Protein AF-A0A7X1TRH1-F1 (afdb_monomer_lite)

Sequence (97 aa):
MPGVVKDSAGQPLTGVQVFADNTLYSTTNALGKTDAWGCHRITRPREVGTWRAGASVQRTSGGEAWEPWLHADNGAAFPGDQGAVRHFIWRRTGQSQ

Secondary structure (DSSP, 8-state):
-EEEEEETTS-B-SS-EEEEEESS-TT-EEEEE--TTSEEEPPPP-SSSEEEEEEE--EEETTEEE-PBPEES----EETTT-----EEE-------

Organism: NCBI:txid2651870

Structure (mmCIF, N/CA/C/O backbone):
data_AF-A0A7X1TRH1-F1
#
_entry.id   AF-A0A7X1TRH1-F1
#
loop_
_atom_site.group_PDB
_atom_site.id
_atom_site.type_symbol
_atom_site.label_atom_id
_atom_site.label_alt_id
_atom_site.label_comp_id
_atom_site.label_asym_id
_atom_site.label_entity_id
_atom_site.label_seq_id
_atom_site.pdbx_PDB_ins_code
_atom_site.Cartn_x
_atom_site.Cartn_y
_atom_site.Cartn_z
_atom_site.occupancy
_atom_site.B_iso_or_equiv
_atom_site.auth_seq_id
_atom_site.auth_comp_id
_atom_site.auth_asym_id
_atom_site.auth_atom_id
_atom_site.pdbx_PDB_model_num
ATOM 1 N N . MET A 1 1 ? -1.134 -1.190 -10.669 1.00 95.44 1 MET A N 1
ATOM 2 C CA . MET A 1 1 ? -1.254 -2.011 -9.456 1.00 95.44 1 MET A CA 1
ATOM 3 C C . MET A 1 1 ? -2.618 -1.784 -8.817 1.00 95.44 1 MET A C 1
ATOM 5 O O . MET A 1 1 ? -2.809 -0.732 -8.213 1.00 95.44 1 MET A O 1
ATOM 9 N N . PRO A 1 2 ? -3.606 -2.663 -9.057 1.00 97.94 2 PRO A N 1
ATOM 10 C CA . PRO A 1 2 ? -4.876 -2.632 -8.341 1.00 97.94 2 PRO A CA 1
ATOM 11 C C . PRO A 1 2 ? -4.777 -3.347 -6.987 1.00 97.94 2 PRO A C 1
ATOM 13 O O . PRO A 1 2 ? -3.877 -4.164 -6.769 1.00 97.94 2 PRO A O 1
ATOM 16 N N . GLY A 1 3 ? -5.751 -3.094 -6.121 1.00 98.31 3 GLY A N 1
ATOM 17 C CA . GLY A 1 3 ? -5.897 -3.823 -4.872 1.00 98.31 3 GLY A CA 1
ATOM 18 C C . GLY A 1 3 ? -6.986 -3.260 -3.974 1.00 98.31 3 GLY A C 1
ATOM 19 O O . GLY A 1 3 ? -7.717 -2.343 -4.349 1.00 98.31 3 GLY A O 1
ATOM 20 N N . VAL A 1 4 ? -7.066 -3.819 -2.769 1.00 98.69 4 VAL A N 1
ATOM 21 C CA . VAL A 1 4 ? -7.994 -3.368 -1.725 1.00 98.69 4 VAL A CA 1
ATOM 22 C C . VAL A 1 4 ? -7.261 -3.160 -0.415 1.00 98.69 4 VAL A C 1
ATOM 24 O O . VAL A 1 4 ? -6.306 -3.880 -0.115 1.00 98.69 4 VAL A O 1
ATOM 27 N N . VAL A 1 5 ? -7.721 -2.186 0.358 1.00 98.62 5 VAL A N 1
ATOM 28 C CA . VAL A 1 5 ? -7.218 -1.898 1.694 1.00 98.62 5 VAL A CA 1
ATOM 29 C C . VAL A 1 5 ? -8.323 -2.122 2.707 1.00 98.62 5 VAL A C 1
ATOM 31 O O . VAL A 1 5 ? -9.422 -1.582 2.570 1.00 98.62 5 VAL A O 1
ATOM 34 N N . LYS A 1 6 ? -8.020 -2.922 3.727 1.00 97.94 6 LYS A N 1
ATOM 35 C CA . LYS A 1 6 ? -8.956 -3.276 4.792 1.00 97.94 6 LYS A CA 1
ATOM 36 C C . LYS A 1 6 ? -8.313 -3.122 6.163 1.00 97.94 6 LYS A C 1
ATOM 38 O O . LYS A 1 6 ? -7.090 -3.100 6.283 1.00 97.94 6 LYS A O 1
ATOM 43 N N . ASP A 1 7 ? -9.121 -3.019 7.203 1.00 95.38 7 ASP A N 1
ATOM 44 C CA . ASP A 1 7 ? -8.654 -3.212 8.572 1.00 95.38 7 ASP A CA 1
ATOM 45 C C . ASP A 1 7 ? -8.623 -4.702 8.961 1.00 95.38 7 ASP A C 1
ATOM 47 O O . ASP A 1 7 ? -8.974 -5.590 8.178 1.00 95.38 7 ASP A O 1
ATOM 51 N N . SER A 1 8 ? -8.194 -4.988 10.191 1.00 93.19 8 SER A N 1
ATOM 52 C CA . SER A 1 8 ? -8.153 -6.346 10.741 1.00 93.19 8 SER A CA 1
ATOM 53 C C . SER A 1 8 ? -9.529 -7.003 10.916 1.00 93.19 8 SER A C 1
ATOM 55 O O . SER A 1 8 ? -9.587 -8.215 11.090 1.00 93.19 8 SER A O 1
ATOM 57 N N . ALA A 1 9 ? -10.621 -6.234 10.888 1.00 94.56 9 ALA A N 1
ATOM 58 C CA . ALA A 1 9 ? -11.989 -6.750 10.908 1.00 94.56 9 ALA A CA 1
ATOM 59 C C . ALA A 1 9 ? -12.535 -7.009 9.489 1.00 94.56 9 ALA A C 1
ATOM 61 O O . ALA A 1 9 ? -13.673 -7.446 9.334 1.00 94.56 9 ALA A O 1
ATOM 62 N N . GLY A 1 10 ? -11.732 -6.756 8.449 1.00 95.81 10 GLY A N 1
ATOM 63 C CA . GLY A 1 10 ? -12.121 -6.916 7.053 1.00 95.81 10 GLY A CA 1
ATOM 64 C C . GLY A 1 10 ? -12.902 -5.731 6.484 1.00 95.81 10 GLY A C 1
ATOM 65 O O . GLY A 1 10 ? -13.354 -5.820 5.338 1.00 95.81 10 GLY A O 1
ATOM 66 N N . GLN A 1 11 ? -13.032 -4.632 7.233 1.00 97.19 11 GLN A N 1
ATOM 67 C CA . GLN A 1 11 ? -13.751 -3.445 6.782 1.00 97.19 11 GLN A CA 1
ATOM 68 C C . GLN A 1 11 ? -12.897 -2.623 5.815 1.00 97.19 11 GLN A C 1
ATOM 70 O O . GLN A 1 11 ? -11.703 -2.439 6.068 1.00 97.19 11 GLN A O 1
ATOM 75 N N . PRO A 1 12 ? -13.473 -2.123 4.708 1.00 97.94 12 PRO A N 1
ATOM 76 C CA . PRO A 1 12 ? -12.738 -1.318 3.743 1.00 97.94 12 PRO A CA 1
ATOM 77 C C . PRO A 1 12 ? -12.285 0.013 4.349 1.00 97.94 12 PRO A C 1
ATOM 79 O O . PRO A 1 12 ? -13.020 0.658 5.097 1.00 97.94 12 PRO A O 1
ATOM 82 N N . LEU A 1 13 ? -11.076 0.449 3.991 1.00 97.44 13 LEU A N 1
ATOM 83 C CA . LEU A 1 13 ? -10.538 1.740 4.415 1.00 97.44 13 LEU A CA 1
ATOM 84 C C . LEU A 1 13 ? -10.498 2.720 3.245 1.00 97.44 13 LEU A C 1
ATOM 86 O O . LEU A 1 13 ? -9.739 2.528 2.297 1.00 97.44 13 LEU A O 1
ATOM 90 N N . THR A 1 14 ? -11.281 3.791 3.346 1.00 97.69 14 THR A N 1
ATOM 91 C CA . THR A 1 14 ? -11.308 4.908 2.390 1.00 97.69 14 THR A CA 1
ATOM 92 C C . THR A 1 14 ? -10.196 5.926 2.648 1.00 97.69 14 THR A C 1
ATOM 94 O O . THR A 1 14 ? -9.754 6.096 3.788 1.00 97.69 14 THR A O 1
ATOM 97 N N . GLY A 1 15 ? -9.745 6.613 1.596 1.00 97.31 15 GLY A N 1
ATOM 98 C CA . GLY A 1 15 ? -8.792 7.722 1.688 1.00 97.31 15 GLY A CA 1
ATOM 99 C C . GLY A 1 15 ? -7.363 7.331 2.079 1.00 97.31 15 GLY A C 1
ATOM 100 O O . GLY A 1 15 ? -6.551 8.217 2.341 1.00 97.31 15 GLY A O 1
ATOM 101 N N . VAL A 1 16 ? -7.039 6.037 2.105 1.00 98.19 16 VAL A N 1
ATOM 102 C CA . VAL A 1 16 ? -5.683 5.529 2.348 1.00 98.19 16 VAL A CA 1
ATOM 103 C C . VAL A 1 16 ? -4.810 5.897 1.159 1.00 98.19 16 VAL A C 1
ATOM 105 O O . VAL A 1 16 ? -5.184 5.622 0.018 1.00 98.19 16 VAL A O 1
ATOM 108 N N . GLN A 1 17 ? -3.649 6.494 1.414 1.00 98.31 17 GLN A N 1
ATOM 109 C CA . GLN A 1 17 ? -2.645 6.719 0.387 1.00 98.31 17 GLN A CA 1
ATOM 110 C C . GLN A 1 17 ? -1.949 5.399 0.077 1.00 98.31 17 GLN A C 1
ATOM 112 O O . GLN A 1 17 ? -1.442 4.726 0.967 1.00 98.31 17 GLN A O 1
ATOM 117 N N . VAL A 1 18 ? -1.919 5.032 -1.198 1.00 98.38 18 VAL A N 1
ATOM 118 C CA . VAL A 1 18 ? -1.196 3.863 -1.699 1.00 98.38 18 VAL A CA 1
ATOM 119 C C . VAL A 1 18 ? -0.159 4.357 -2.689 1.00 98.38 18 VAL A C 1
ATOM 121 O O . VAL A 1 18 ? -0.437 5.255 -3.483 1.00 98.38 18 VAL A O 1
ATOM 124 N N . PHE A 1 19 ? 1.029 3.773 -2.661 1.00 97.00 19 PHE A N 1
ATOM 125 C CA . PHE A 1 19 ? 2.118 4.168 -3.540 1.00 97.00 19 PHE A CA 1
ATOM 126 C C . PHE A 1 19 ? 2.899 2.960 -4.048 1.00 97.00 19 PHE A C 1
ATOM 128 O O . PHE A 1 19 ? 2.836 1.859 -3.493 1.00 97.00 19 PHE A O 1
ATOM 135 N N . ALA A 1 20 ? 3.620 3.184 -5.138 1.00 97.06 20 ALA A N 1
ATOM 136 C CA . ALA A 1 20 ? 4.674 2.315 -5.621 1.00 97.06 20 ALA A CA 1
ATOM 137 C C . ALA A 1 20 ? 5.945 3.156 -5.764 1.00 97.06 20 ALA A C 1
ATOM 139 O O . ALA A 1 20 ? 5.960 4.087 -6.568 1.00 97.06 20 ALA A O 1
ATOM 140 N N . ASP A 1 21 ? 6.988 2.815 -5.013 1.00 96.50 21 ASP A N 1
ATOM 141 C CA . ASP A 1 21 ? 8.297 3.464 -5.080 1.00 96.50 21 ASP A CA 1
ATOM 142 C C . ASP A 1 21 ? 9.222 2.679 -6.003 1.00 96.50 21 ASP A C 1
ATOM 144 O O . ASP A 1 21 ? 9.299 1.445 -5.923 1.00 96.50 21 ASP A O 1
ATOM 148 N N . ASN A 1 22 ? 9.939 3.383 -6.874 1.00 96.75 22 ASN A N 1
ATOM 149 C CA . ASN A 1 22 ? 10.950 2.771 -7.720 1.00 96.75 22 ASN A CA 1
ATOM 150 C C . ASN A 1 22 ? 12.151 2.339 -6.862 1.00 96.75 22 ASN A C 1
ATOM 152 O O . ASN A 1 22 ? 12.641 3.090 -6.021 1.00 96.75 22 ASN A O 1
ATOM 156 N N . THR A 1 23 ? 12.654 1.122 -7.068 1.00 95.94 23 THR A N 1
ATOM 157 C CA . THR A 1 23 ? 13.770 0.599 -6.262 1.00 95.94 23 THR A CA 1
ATOM 158 C C . THR A 1 23 ? 15.141 1.112 -6.704 1.00 95.94 23 THR A C 1
ATOM 160 O O . THR A 1 23 ? 16.118 0.875 -6.001 1.00 95.94 23 THR A O 1
ATOM 163 N N . LEU A 1 24 ? 15.233 1.750 -7.874 1.00 94.56 24 LEU A N 1
ATOM 164 C CA . LEU A 1 24 ? 16.460 2.331 -8.423 1.00 94.56 24 LEU A CA 1
ATOM 165 C C . LEU A 1 24 ? 16.520 3.851 -8.199 1.00 94.56 24 LEU A C 1
ATOM 167 O O . LEU A 1 24 ? 17.581 4.379 -7.878 1.00 94.56 24 LEU A O 1
ATOM 171 N N . TYR A 1 25 ? 15.391 4.550 -8.341 1.00 92.94 25 TYR A N 1
ATOM 172 C CA . TYR A 1 25 ? 15.297 6.008 -8.248 1.00 92.94 25 TYR A CA 1
ATOM 173 C C . TYR A 1 25 ? 14.474 6.442 -7.030 1.00 92.94 25 TYR A C 1
ATOM 175 O O . TYR A 1 25 ? 13.247 6.396 -7.048 1.00 92.94 25 TYR A O 1
ATOM 183 N N . SER A 1 26 ? 15.147 6.934 -5.988 1.00 85.69 26 SER A N 1
ATOM 184 C CA . SER A 1 26 ? 14.531 7.280 -4.694 1.00 85.69 26 SER A CA 1
ATOM 185 C C . SER A 1 26 ? 13.495 8.411 -4.737 1.00 85.69 26 SER A C 1
ATOM 187 O O . SER A 1 26 ? 12.702 8.542 -3.812 1.00 85.69 26 SER A O 1
ATOM 189 N N . THR A 1 27 ? 13.483 9.229 -5.790 1.00 90.62 27 THR A N 1
ATOM 190 C CA . THR A 1 27 ? 12.521 10.329 -5.984 1.00 90.62 27 THR A CA 1
ATOM 191 C C . THR A 1 27 ? 11.362 9.963 -6.908 1.00 90.62 27 THR A C 1
ATOM 193 O O . THR A 1 27 ? 10.497 10.796 -7.165 1.00 90.62 27 THR A O 1
ATOM 196 N N . THR A 1 28 ? 11.347 8.741 -7.444 1.00 94.06 28 THR A N 1
ATOM 197 C CA . THR A 1 28 ? 10.340 8.302 -8.411 1.00 94.06 28 THR A CA 1
ATOM 198 C C . THR A 1 28 ? 9.319 7.409 -7.725 1.00 94.06 28 THR A C 1
ATOM 200 O O . THR A 1 28 ? 9.630 6.291 -7.311 1.00 94.06 28 THR A O 1
ATOM 203 N N . ASN A 1 29 ? 8.081 7.890 -7.652 1.00 94.50 29 ASN A N 1
ATOM 204 C CA . ASN A 1 29 ? 6.959 7.125 -7.140 1.00 94.50 29 ASN A CA 1
ATOM 205 C C . ASN A 1 29 ? 5.682 7.370 -7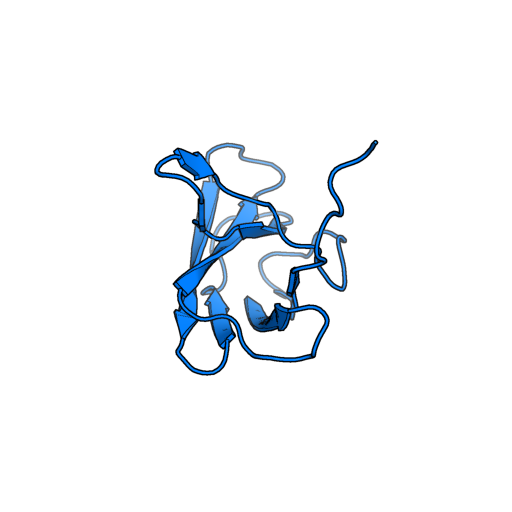.949 1.00 94.50 29 ASN A C 1
ATOM 207 O O . ASN A 1 29 ? 5.530 8.361 -8.661 1.00 94.50 29 ASN A O 1
ATOM 211 N N . ALA A 1 30 ? 4.758 6.425 -7.844 1.00 94.81 30 ALA A N 1
ATOM 212 C CA . ALA A 1 30 ? 3.404 6.558 -8.353 1.00 94.81 30 ALA A CA 1
ATOM 213 C C . ALA A 1 30 ? 2.431 6.485 -7.177 1.00 94.81 30 ALA A C 1
ATOM 215 O O . ALA A 1 30 ? 2.567 5.608 -6.326 1.00 94.81 30 ALA A O 1
ATOM 216 N N . LEU A 1 31 ? 1.450 7.389 -7.136 1.00 96.00 31 LEU A N 1
ATOM 217 C CA . LEU A 1 31 ? 0.527 7.548 -6.011 1.00 96.00 31 LEU A CA 1
ATOM 218 C C . LEU A 1 31 ? -0.916 7.218 -6.408 1.00 96.00 31 LEU A C 1
ATOM 220 O O . LEU A 1 31 ? -1.323 7.364 -7.561 1.00 96.00 31 LEU A O 1
ATOM 224 N N . GLY A 1 32 ? -1.706 6.815 -5.422 1.00 96.94 32 GLY A N 1
ATOM 225 C CA . GLY A 1 32 ? -3.145 6.623 -5.519 1.00 96.94 32 GLY A CA 1
ATOM 226 C C . GLY A 1 32 ? -3.807 6.739 -4.150 1.00 96.94 32 GLY A C 1
ATOM 227 O O . GLY A 1 32 ? -3.137 6.780 -3.118 1.00 96.94 32 GLY A O 1
ATOM 228 N N . LYS A 1 33 ? -5.139 6.793 -4.138 1.00 98.19 33 LYS A N 1
ATOM 229 C CA . LYS A 1 33 ? -5.938 6.742 -2.910 1.00 98.19 33 LYS A CA 1
ATOM 230 C C . LYS A 1 33 ? -7.040 5.703 -3.027 1.00 98.19 33 LYS A C 1
ATOM 232 O O . LYS A 1 33 ? -7.502 5.428 -4.135 1.00 98.19 33 LYS A O 1
ATOM 237 N N . THR A 1 34 ? -7.441 5.128 -1.899 1.00 98.62 34 THR A N 1
ATOM 238 C CA . THR A 1 34 ? -8.591 4.226 -1.866 1.00 98.62 34 THR A CA 1
ATOM 239 C C . THR A 1 34 ? -9.915 4.973 -1.940 1.00 98.62 34 THR A C 1
ATOM 241 O O . THR A 1 34 ? -10.068 6.056 -1.371 1.00 98.62 34 THR A O 1
ATOM 244 N N . ASP A 1 35 ? -10.878 4.369 -2.628 1.00 98.50 35 ASP A N 1
ATOM 245 C CA . ASP A 1 35 ? -12.266 4.821 -2.667 1.00 98.50 35 ASP A CA 1
ATOM 246 C C . ASP A 1 35 ? -13.068 4.371 -1.427 1.00 98.50 35 ASP A C 1
ATOM 248 O O . ASP A 1 35 ? -12.536 3.771 -0.489 1.00 98.50 35 ASP A O 1
ATOM 252 N N . ALA A 1 36 ? -14.378 4.648 -1.426 1.00 98.12 36 ALA A N 1
ATOM 253 C CA . ALA A 1 36 ? -15.294 4.272 -0.346 1.00 98.12 36 ALA A CA 1
ATOM 254 C C . ALA A 1 36 ? -15.375 2.753 -0.088 1.00 98.12 36 ALA A C 1
ATOM 256 O O . ALA A 1 36 ? -15.756 2.341 1.005 1.00 98.12 36 ALA A O 1
ATOM 257 N N . TRP A 1 37 ? -14.991 1.925 -1.062 1.00 98.25 37 TRP A N 1
ATOM 258 C CA . TRP A 1 37 ? -14.960 0.465 -0.966 1.00 98.25 37 TRP A CA 1
ATOM 259 C C . TRP A 1 37 ? -13.564 -0.069 -0.626 1.00 98.25 37 TRP A C 1
ATOM 261 O O . TRP A 1 37 ? -13.341 -1.281 -0.626 1.00 98.25 37 TRP A O 1
ATOM 271 N N . GLY A 1 38 ? -12.614 0.819 -0.322 1.00 98.50 38 GLY A N 1
ATOM 272 C CA . GLY A 1 38 ? -11.229 0.463 -0.038 1.00 98.50 38 GLY A CA 1
ATOM 273 C C . GLY A 1 38 ? -10.450 0.039 -1.282 1.00 98.50 38 GLY A C 1
ATOM 274 O O . GLY A 1 38 ? -9.318 -0.427 -1.157 1.00 98.50 38 GLY A O 1
ATOM 275 N N . CYS A 1 39 ? -11.024 0.180 -2.477 1.00 98.75 39 CYS A N 1
ATOM 276 C CA . CYS A 1 39 ? -10.382 -0.183 -3.730 1.00 98.75 39 CYS A CA 1
ATOM 277 C C . CYS A 1 39 ? -9.422 0.925 -4.159 1.00 98.75 39 CYS A C 1
ATOM 279 O O . CYS A 1 39 ? -9.727 2.109 -4.047 1.00 98.75 39 CYS A O 1
ATOM 281 N N . HIS A 1 40 ? -8.263 0.547 -4.689 1.00 98.56 40 HIS A N 1
ATOM 282 C CA . HIS A 1 40 ? -7.336 1.482 -5.317 1.00 98.56 40 HIS A CA 1
ATOM 283 C C . HIS A 1 40 ? -6.818 0.928 -6.639 1.00 98.56 40 HIS A C 1
ATOM 285 O O . HIS A 1 40 ? -6.813 -0.282 -6.894 1.00 98.56 40 HIS A O 1
ATOM 291 N N . ARG A 1 41 ? -6.305 1.833 -7.471 1.00 97.50 41 ARG A N 1
ATOM 292 C CA . ARG A 1 41 ? -5.531 1.485 -8.656 1.00 97.50 41 ARG A CA 1
ATOM 293 C C . ARG A 1 41 ? -4.438 2.517 -8.877 1.00 97.50 41 ARG A C 1
ATOM 295 O O . ARG A 1 41 ? -4.730 3.671 -9.158 1.00 97.50 41 ARG A O 1
ATOM 302 N N . ILE A 1 42 ? -3.187 2.077 -8.814 1.00 95.19 42 ILE A N 1
ATOM 303 C CA . ILE A 1 42 ? -2.046 2.869 -9.280 1.00 95.19 42 ILE A CA 1
ATOM 304 C C . ILE A 1 42 ? -1.834 2.569 -10.760 1.00 95.19 42 ILE A C 1
ATOM 306 O O . ILE A 1 42 ? -1.764 1.396 -11.162 1.00 95.19 42 ILE A O 1
ATOM 310 N N . THR A 1 43 ? -1.763 3.612 -11.582 1.00 90.06 43 THR A N 1
ATOM 311 C CA . THR A 1 43 ? -1.410 3.486 -13.001 1.00 90.06 43 THR A CA 1
ATOM 312 C C . THR A 1 43 ? -0.036 2.838 -13.131 1.00 90.06 43 THR A C 1
ATOM 314 O O . THR A 1 43 ? 0.830 3.045 -12.289 1.00 90.06 43 THR A O 1
ATOM 317 N N . ARG A 1 44 ? 0.163 1.999 -14.154 1.00 82.75 44 ARG A N 1
ATOM 318 C CA . ARG A 1 44 ? 1.476 1.380 -14.367 1.00 82.75 44 ARG A CA 1
ATOM 319 C C . ARG A 1 44 ? 2.540 2.475 -14.517 1.00 82.75 44 ARG A C 1
ATOM 321 O O . ARG A 1 44 ? 2.338 3.348 -15.368 1.00 82.75 44 ARG A O 1
ATOM 328 N N . PRO A 1 45 ? 3.617 2.433 -13.718 1.00 80.56 45 PRO A N 1
ATOM 329 C CA . PRO A 1 45 ? 4.724 3.352 -13.901 1.00 80.56 45 PRO A CA 1
ATOM 330 C C . PRO A 1 45 ? 5.370 3.156 -15.272 1.00 80.56 45 PRO A C 1
ATOM 332 O O . PRO A 1 45 ? 5.282 2.069 -15.847 1.00 80.56 45 PRO A O 1
ATOM 335 N N . ARG A 1 46 ? 5.983 4.209 -15.816 1.00 83.19 46 ARG A N 1
ATOM 336 C CA . ARG A 1 46 ? 6.627 4.159 -17.142 1.00 83.19 46 ARG A CA 1
ATOM 337 C C . ARG A 1 46 ? 8.133 3.942 -17.043 1.00 83.19 46 ARG A C 1
ATOM 339 O O . ARG A 1 46 ? 8.767 3.582 -18.030 1.00 83.19 46 ARG A O 1
ATOM 346 N N . GLU A 1 47 ? 8.694 4.176 -15.869 1.00 90.88 47 GLU A N 1
ATOM 347 C CA . GLU A 1 47 ? 10.114 4.119 -15.589 1.00 90.88 47 GLU A CA 1
ATOM 348 C C . GLU A 1 47 ? 10.566 2.670 -15.377 1.00 90.88 47 GLU A C 1
ATOM 350 O O . GLU A 1 47 ? 9.837 1.823 -14.847 1.00 90.88 47 GLU A O 1
ATOM 355 N N . VAL A 1 48 ? 11.794 2.389 -15.809 1.00 89.75 48 VAL A N 1
ATOM 356 C CA . VAL A 1 48 ? 12.382 1.049 -15.767 1.00 89.75 48 VAL A CA 1
ATOM 357 C C . VAL A 1 48 ? 12.651 0.577 -14.339 1.00 89.75 48 VAL A C 1
ATOM 359 O O . VAL A 1 48 ? 12.831 1.364 -13.407 1.00 89.75 48 VAL A O 1
ATOM 362 N N . GLY A 1 49 ? 12.743 -0.742 -14.197 1.00 93.19 49 GLY A N 1
ATOM 363 C CA . GLY A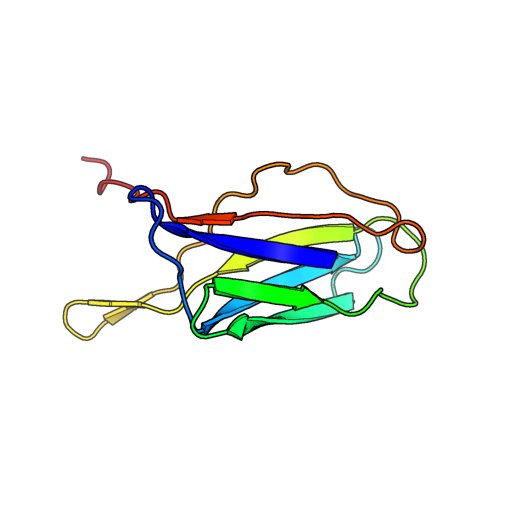 1 49 ? 13.149 -1.398 -12.964 1.00 93.19 49 GLY A CA 1
ATOM 364 C C . GLY A 1 49 ? 11.986 -1.978 -12.171 1.00 93.19 49 GLY A C 1
ATOM 365 O O . GLY A 1 49 ? 10.875 -2.187 -12.673 1.00 93.19 49 GLY A O 1
ATOM 366 N N . THR A 1 50 ? 12.287 -2.297 -10.919 1.00 96.75 50 THR A N 1
ATOM 367 C CA . THR A 1 50 ? 11.328 -2.875 -9.986 1.00 96.75 50 THR A CA 1
ATOM 368 C C . THR A 1 50 ? 10.755 -1.824 -9.053 1.00 96.75 50 THR A C 1
ATOM 370 O O . THR A 1 50 ? 11.338 -0.765 -8.832 1.00 96.75 50 THR A O 1
ATOM 373 N N . TRP A 1 51 ? 9.594 -2.141 -8.500 1.00 97.19 51 TRP A N 1
ATOM 374 C CA . TRP A 1 51 ? 8.817 -1.240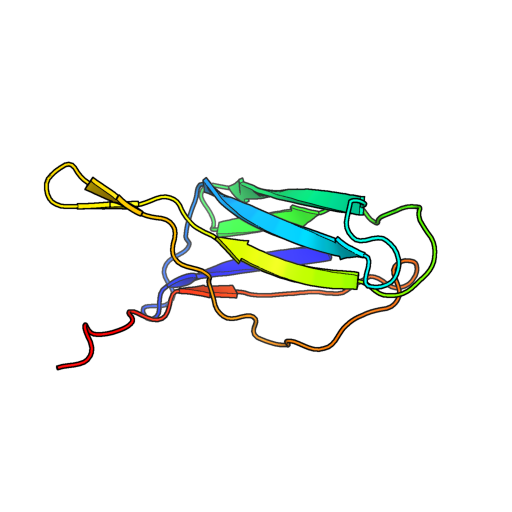 -7.668 1.00 97.19 51 TRP A CA 1
ATOM 375 C C . TRP A 1 51 ? 8.415 -1.937 -6.378 1.00 97.19 51 TRP A C 1
ATOM 377 O O . TRP A 1 51 ? 8.101 -3.130 -6.387 1.00 97.19 51 TRP A O 1
ATOM 387 N N . ARG A 1 52 ? 8.411 -1.202 -5.267 1.00 96.94 52 ARG A N 1
ATOM 388 C CA . ARG A 1 52 ? 7.879 -1.664 -3.981 1.00 96.94 52 ARG A CA 1
ATOM 389 C C . ARG A 1 52 ? 6.605 -0.912 -3.654 1.00 96.94 52 ARG A C 1
ATOM 391 O O . ARG A 1 52 ? 6.559 0.306 -3.745 1.00 96.94 52 ARG A O 1
ATOM 398 N N . ALA A 1 53 ? 5.574 -1.657 -3.279 1.00 97.62 53 ALA A N 1
ATOM 399 C CA . ALA A 1 53 ? 4.298 -1.081 -2.899 1.00 97.62 53 ALA A CA 1
ATOM 400 C C . ALA A 1 53 ? 4.260 -0.780 -1.401 1.00 97.62 53 ALA A C 1
ATOM 402 O O . ALA A 1 53 ? 4.755 -1.572 -0.597 1.00 97.62 53 ALA A O 1
ATOM 403 N N . GLY A 1 54 ? 3.587 0.302 -1.036 1.00 97.62 54 GLY A N 1
ATOM 404 C CA . GLY A 1 54 ? 3.259 0.606 0.347 1.00 97.62 54 GLY A CA 1
ATOM 405 C C . GLY A 1 54 ? 1.943 1.365 0.453 1.00 97.62 54 GLY A C 1
ATOM 406 O O . GLY A 1 54 ? 1.3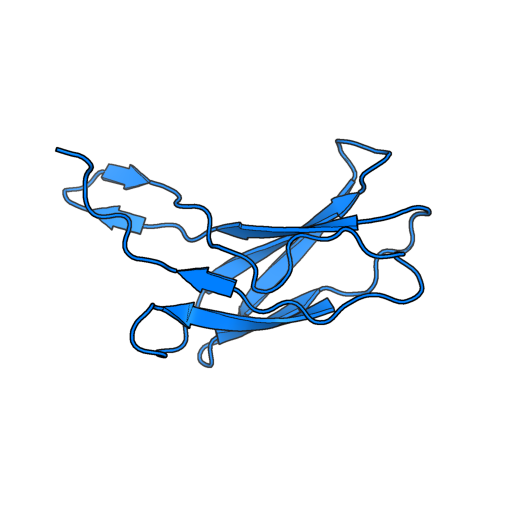64 1.791 -0.551 1.00 97.62 54 GLY A O 1
ATOM 407 N N . ALA A 1 55 ? 1.458 1.512 1.682 1.00 98.25 55 ALA A N 1
ATOM 408 C CA . ALA A 1 55 ? 0.278 2.310 1.969 1.00 98.25 55 ALA A CA 1
ATOM 409 C C . ALA A 1 55 ? 0.364 2.947 3.358 1.00 98.25 55 ALA A C 1
ATOM 411 O O . ALA A 1 55 ? 0.907 2.343 4.285 1.00 98.25 55 ALA A O 1
ATOM 412 N N . SER A 1 56 ? -0.205 4.140 3.497 1.00 97.12 56 SER A N 1
ATOM 413 C CA . SER A 1 56 ? -0.313 4.884 4.750 1.00 97.12 56 SER A CA 1
ATOM 414 C C . SER A 1 56 ? -1.695 5.525 4.879 1.00 97.12 56 SER A C 1
ATOM 416 O O . SER A 1 56 ? -2.376 5.801 3.888 1.00 97.12 56 SER A O 1
ATOM 418 N N . VAL A 1 57 ? -2.154 5.740 6.111 1.00 94.94 57 VAL A N 1
ATOM 419 C CA . VAL A 1 57 ? -3.439 6.404 6.368 1.00 94.94 57 VAL A CA 1
ATOM 420 C C . VAL A 1 57 ? -3.258 7.502 7.394 1.00 94.94 57 VAL A C 1
ATOM 422 O O . VAL A 1 57 ? -2.729 7.249 8.460 1.00 94.94 57 VAL A O 1
ATOM 425 N N . GLN A 1 58 ? -3.730 8.711 7.107 1.00 93.06 58 GLN A N 1
ATOM 426 C CA . GLN A 1 58 ? -3.729 9.788 8.095 1.00 93.06 58 GLN A CA 1
ATOM 427 C C . GLN A 1 58 ? -4.778 9.513 9.178 1.00 93.06 58 GLN A C 1
ATOM 429 O O . GLN A 1 58 ? -5.929 9.157 8.889 1.00 93.06 58 GLN A O 1
ATOM 434 N N . ARG A 1 59 ? -4.380 9.665 10.440 1.00 89.25 59 ARG A N 1
ATOM 435 C CA . ARG A 1 59 ? -5.232 9.493 11.617 1.00 89.25 59 ARG A CA 1
ATOM 436 C C . ARG A 1 59 ? -5.073 10.680 12.547 1.00 89.25 59 ARG A C 1
ATOM 438 O O . ARG A 1 59 ? -4.007 11.274 12.635 1.00 89.25 59 ARG A O 1
ATOM 445 N N . THR A 1 60 ? -6.137 10.985 13.277 1.00 89.81 60 THR A N 1
ATOM 446 C CA . THR A 1 60 ? -6.123 11.993 14.336 1.00 89.81 60 THR A CA 1
ATOM 447 C C . THR A 1 60 ? -6.694 11.366 15.597 1.00 89.81 60 THR A C 1
ATOM 449 O O . THR A 1 60 ? -7.774 10.779 15.557 1.00 89.81 60 THR A O 1
ATOM 452 N N . SER A 1 61 ? -5.964 11.457 16.705 1.00 84.94 61 SER A N 1
ATOM 453 C CA . SER A 1 61 ? -6.406 10.978 18.017 1.00 84.94 61 SER A CA 1
ATOM 454 C C . SER A 1 61 ? -5.945 11.962 19.080 1.00 84.94 61 SER A C 1
ATOM 456 O O . SER A 1 61 ? -4.795 12.380 19.062 1.00 84.94 61 SER A O 1
ATOM 458 N N . GLY A 1 62 ? -6.841 12.378 19.978 1.00 87.62 62 GLY A N 1
ATOM 459 C CA . GLY A 1 62 ? -6.498 13.362 21.014 1.00 87.62 62 GLY A CA 1
ATOM 460 C C . GLY A 1 62 ? -6.004 14.713 20.472 1.00 87.62 62 GLY A C 1
ATOM 461 O O . GLY A 1 62 ? -5.295 15.417 21.176 1.00 87.62 62 GLY A O 1
ATOM 462 N N . GLY A 1 63 ? -6.349 15.069 19.227 1.00 92.00 63 GLY A N 1
ATOM 463 C CA . GLY A 1 63 ? -5.881 16.293 18.561 1.00 92.00 63 GLY A CA 1
ATOM 464 C C . GLY A 1 63 ? -4.525 16.171 17.854 1.00 92.00 63 GLY A C 1
ATOM 465 O O . GLY A 1 63 ? -4.152 17.082 17.123 1.00 92.00 63 GLY A O 1
ATOM 466 N N . GLU A 1 64 ? -3.823 15.047 18.000 1.00 92.38 64 GLU A N 1
ATOM 467 C CA . GLU A 1 64 ? -2.545 14.794 17.334 1.00 92.38 64 GLU A CA 1
ATOM 468 C C . GLU A 1 64 ? -2.748 13.982 16.051 1.00 92.38 64 GLU A C 1
ATOM 470 O O . GLU A 1 64 ? -3.465 12.973 16.035 1.00 92.38 64 GLU A O 1
ATOM 475 N N . ALA A 1 65 ? -2.132 14.446 14.961 1.00 91.31 65 ALA A N 1
ATOM 476 C CA . ALA A 1 65 ? -2.126 13.753 13.682 1.00 91.31 65 ALA A CA 1
ATOM 477 C C . ALA A 1 65 ? -0.931 12.798 13.593 1.00 91.31 65 ALA A C 1
ATOM 479 O O . ALA A 1 65 ? 0.190 13.162 13.935 1.00 91.31 65 ALA A O 1
ATOM 480 N N . TRP A 1 66 ? -1.170 11.589 13.099 1.00 91.25 66 TRP A N 1
ATOM 481 C CA . TRP A 1 66 ? -0.141 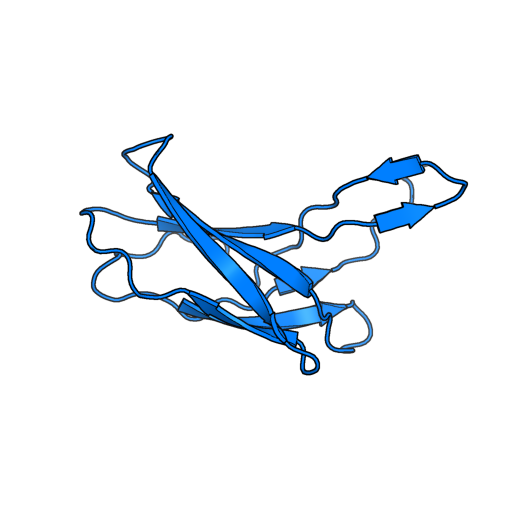10.575 12.891 1.00 91.25 66 TRP A CA 1
ATOM 482 C C . TRP A 1 66 ? -0.470 9.723 11.662 1.00 91.25 66 TRP A C 1
ATOM 484 O O . TRP A 1 66 ? -1.625 9.616 11.242 1.00 91.25 66 TRP A O 1
ATOM 494 N N . GLU A 1 67 ? 0.559 9.110 11.081 1.00 92.06 67 GLU A N 1
ATOM 495 C CA . GLU A 1 67 ? 0.461 8.394 9.809 1.00 92.06 67 GLU A CA 1
ATOM 496 C C . GLU A 1 67 ? 1.026 6.968 9.926 1.00 92.06 67 GLU A C 1
ATOM 498 O O . GLU A 1 67 ? 2.214 6.736 9.696 1.00 92.06 67 GLU A O 1
ATOM 503 N N . PRO A 1 68 ? 0.200 5.981 10.311 1.00 91.44 68 PRO A N 1
ATOM 504 C CA . PRO A 1 68 ? 0.605 4.586 10.302 1.00 91.44 68 PRO A CA 1
ATOM 505 C C . PRO A 1 68 ? 0.805 4.061 8.885 1.00 91.44 68 PRO A C 1
ATOM 507 O O . PRO A 1 68 ? -0.037 4.251 8.002 1.00 91.44 68 PRO A O 1
ATOM 510 N N . TRP A 1 69 ? 1.869 3.279 8.725 1.00 94.69 69 TRP A N 1
ATOM 511 C CA . TRP A 1 69 ? 2.061 2.400 7.578 1.00 94.69 69 TRP A CA 1
ATOM 512 C C . TRP A 1 69 ? 1.192 1.146 7.703 1.00 94.69 69 TRP A C 1
ATOM 514 O O . TRP A 1 69 ? 0.992 0.603 8.792 1.00 94.69 69 TRP A O 1
ATOM 524 N N . LEU A 1 70 ? 0.679 0.668 6.572 1.00 96.56 70 LEU A N 1
ATOM 525 C CA . LEU A 1 70 ? -0.103 -0.561 6.484 1.00 96.56 70 LEU A CA 1
ATOM 526 C C . LEU A 1 70 ? 0.758 -1.720 5.981 1.00 96.56 70 LEU A C 1
ATOM 528 O O . LEU A 1 70 ? 1.739 -1.540 5.260 1.00 96.56 70 LEU A O 1
ATOM 532 N N . HIS A 1 71 ? 0.347 -2.940 6.319 1.00 96.69 71 HIS A N 1
ATOM 533 C CA . HIS A 1 71 ? 1.049 -4.144 5.892 1.00 96.69 71 HIS A CA 1
ATOM 534 C C . HIS A 1 71 ? 0.545 -4.612 4.532 1.00 96.69 71 HIS A C 1
ATOM 536 O O . HIS A 1 71 ? -0.648 -4.873 4.384 1.00 96.69 71 HIS A O 1
ATOM 542 N N . ALA A 1 72 ? 1.455 -4.774 3.573 1.00 97.19 72 ALA A N 1
ATOM 543 C CA . ALA A 1 72 ? 1.157 -5.458 2.321 1.00 97.19 72 ALA A CA 1
ATOM 544 C C . ALA A 1 72 ? 0.932 -6.960 2.562 1.00 97.19 72 ALA A C 1
ATOM 546 O O . ALA A 1 72 ? 1.599 -7.573 3.398 1.00 97.19 72 ALA A O 1
ATOM 547 N N . ASP A 1 73 ? 0.032 -7.559 1.788 1.00 97.06 73 ASP A N 1
ATOM 548 C CA . ASP A 1 73 ? -0.115 -9.012 1.667 1.00 97.06 73 ASP A CA 1
ATOM 549 C C . ASP A 1 73 ? 1.138 -9.676 1.076 1.00 97.06 73 ASP A C 1
ATOM 551 O O . ASP A 1 73 ? 1.510 -10.783 1.462 1.00 97.06 73 ASP A O 1
ATOM 555 N N . ASN A 1 74 ? 1.820 -8.968 0.175 1.00 97.31 74 ASN A N 1
ATOM 556 C CA . ASN A 1 74 ? 3.084 -9.364 -0.419 1.00 97.31 74 ASN A CA 1
ATOM 557 C C . ASN A 1 74 ? 4.047 -8.167 -0.496 1.00 97.31 74 ASN A C 1
ATOM 559 O O . ASN A 1 74 ? 3.840 -7.229 -1.267 1.00 97.31 74 ASN A O 1
ATOM 563 N N . GLY A 1 75 ? 5.134 -8.224 0.277 1.00 95.19 75 GLY A N 1
ATOM 564 C CA . GLY A 1 75 ? 6.173 -7.188 0.312 1.00 95.19 75 GLY A CA 1
ATOM 565 C C . GLY A 1 75 ? 7.228 -7.280 -0.800 1.00 95.19 75 GLY A C 1
ATOM 566 O O . GLY A 1 75 ? 8.135 -6.448 -0.847 1.00 95.19 75 GLY A O 1
ATOM 567 N N . ALA A 1 76 ? 7.157 -8.280 -1.685 1.00 97.44 76 ALA A N 1
ATOM 568 C CA . ALA A 1 76 ? 8.118 -8.432 -2.769 1.00 97.44 76 ALA A CA 1
ATOM 569 C C . ALA A 1 76 ? 7.999 -7.287 -3.782 1.00 97.44 76 ALA A C 1
ATOM 571 O O . ALA A 1 76 ? 6.894 -6.860 -4.148 1.00 97.44 76 ALA A O 1
ATOM 572 N N . ALA A 1 77 ? 9.155 -6.834 -4.269 1.00 97.00 77 ALA A N 1
ATOM 573 C CA . ALA A 1 77 ? 9.207 -5.920 -5.396 1.00 97.00 77 ALA A CA 1
ATOM 574 C C . ALA A 1 77 ? 8.667 -6.602 -6.664 1.00 97.00 77 ALA A C 1
ATOM 576 O O . ALA A 1 77 ? 8.690 -7.829 -6.775 1.00 97.00 77 ALA A O 1
ATOM 577 N N . PHE A 1 78 ? 8.179 -5.813 -7.615 1.00 96.19 78 PHE A N 1
ATOM 578 C CA . PHE A 1 78 ? 7.638 -6.316 -8.877 1.00 96.19 78 PHE A CA 1
ATOM 579 C C . PHE A 1 78 ? 8.173 -5.514 -10.072 1.00 96.19 78 PHE A C 1
ATOM 581 O O . PHE A 1 78 ? 8.419 -4.313 -9.923 1.00 96.19 78 PHE A O 1
ATOM 588 N N . PRO A 1 79 ? 8.359 -6.136 -11.251 1.00 95.06 79 PRO A N 1
ATOM 589 C CA . PRO A 1 79 ? 8.712 -5.418 -12.475 1.00 95.06 79 PRO A CA 1
ATOM 590 C C . PRO A 1 79 ? 7.617 -4.416 -12.866 1.00 95.06 79 PRO A C 1
ATOM 592 O O . PRO A 1 79 ? 6.430 -4.754 -12.850 1.00 95.06 79 PRO A O 1
ATOM 595 N N . GLY A 1 80 ? 7.989 -3.177 -13.202 1.00 92.38 80 GLY A N 1
ATOM 596 C CA . GLY A 1 80 ? 7.015 -2.120 -13.516 1.00 92.38 80 GLY A CA 1
ATOM 597 C C . GLY A 1 80 ? 6.120 -2.427 -14.726 1.00 92.38 80 GLY A C 1
ATOM 598 O O . GLY A 1 80 ? 4.934 -2.088 -14.727 1.00 92.38 80 GLY A O 1
ATOM 599 N N . ASP A 1 81 ? 6.666 -3.128 -15.720 1.00 90.75 81 ASP A N 1
ATOM 600 C CA . ASP A 1 81 ? 5.998 -3.543 -16.959 1.00 90.75 81 ASP A CA 1
ATOM 601 C C . ASP A 1 81 ? 4.955 -4.654 -16.742 1.00 90.75 81 ASP A C 1
ATOM 603 O O . ASP A 1 81 ? 3.885 -4.640 -17.358 1.00 90.75 81 ASP A O 1
ATOM 607 N N . GLN A 1 82 ? 5.218 -5.571 -15.811 1.00 91.50 82 GLN A N 1
ATOM 608 C CA . GLN A 1 82 ? 4.281 -6.622 -15.400 1.00 91.50 82 GLN A CA 1
ATOM 609 C C . GLN A 1 82 ? 3.236 -6.092 -14.409 1.00 91.50 82 GLN A C 1
ATOM 611 O O . GLN A 1 82 ? 2.065 -6.479 -14.443 1.00 91.50 82 GLN A O 1
ATOM 616 N N . GLY A 1 83 ? 3.639 -5.154 -13.549 1.00 92.62 83 GLY A N 1
ATOM 617 C CA . GLY A 1 83 ? 2.827 -4.670 -12.444 1.00 92.62 83 GLY A CA 1
ATOM 618 C C . GLY A 1 83 ? 2.625 -5.732 -11.358 1.00 92.62 83 GLY A C 1
ATOM 619 O O . GLY A 1 83 ? 3.309 -6.748 -11.295 1.00 92.62 83 GLY A O 1
ATOM 620 N N . ALA A 1 84 ? 1.673 -5.474 -10.468 1.00 95.44 84 ALA A N 1
ATOM 621 C CA . ALA A 1 84 ? 1.295 -6.383 -9.394 1.00 95.44 84 ALA A CA 1
ATOM 622 C C . ALA A 1 84 ? -0.137 -6.106 -8.934 1.00 95.44 84 ALA A C 1
ATOM 624 O O . ALA A 1 84 ? -0.662 -5.014 -9.170 1.00 95.44 84 ALA A O 1
ATOM 625 N N . VAL A 1 85 ? -0.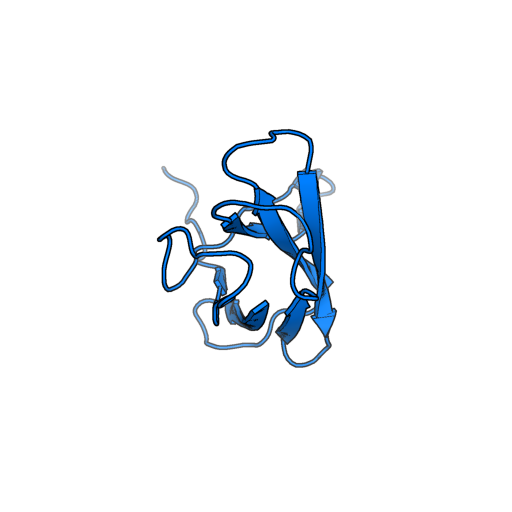736 -7.071 -8.239 1.00 97.62 85 VAL A N 1
ATOM 626 C CA . VAL A 1 85 ? -1.879 -6.852 -7.341 1.00 97.62 85 VAL A CA 1
ATOM 627 C C . VAL A 1 85 ? -1.331 -6.766 -5.919 1.00 97.62 85 VAL A C 1
ATOM 629 O O . VAL A 1 85 ? -0.471 -7.574 -5.552 1.00 97.62 85 VAL A O 1
ATOM 632 N N . ARG A 1 86 ? -1.765 -5.766 -5.147 1.00 98.12 86 ARG A N 1
ATOM 633 C CA . ARG A 1 86 ? -1.305 -5.567 -3.765 1.00 98.12 86 ARG A CA 1
ATOM 634 C C . ARG A 1 86 ? -2.459 -5.191 -2.858 1.00 98.12 86 ARG A C 1
ATOM 636 O O . ARG A 1 86 ? -3.098 -4.162 -3.057 1.00 98.12 86 ARG A O 1
ATOM 643 N N . HIS A 1 87 ? -2.711 -6.023 -1.860 1.00 98.56 87 HIS A N 1
ATOM 644 C CA . HIS A 1 87 ? -3.684 -5.741 -0.816 1.00 98.56 87 HIS A CA 1
ATOM 645 C C . HIS A 1 87 ? -2.964 -5.234 0.428 1.00 98.56 87 HIS A C 1
ATOM 647 O O . HIS A 1 87 ? -1.840 -5.642 0.712 1.00 98.56 87 HIS A O 1
ATOM 653 N N . PHE A 1 88 ? -3.616 -4.354 1.182 1.00 98.50 88 PHE A N 1
ATOM 654 C CA . PHE A 1 88 ? -3.054 -3.839 2.426 1.00 98.50 88 PHE A CA 1
ATOM 655 C C . PHE A 1 88 ? -4.008 -4.059 3.587 1.00 98.50 88 PHE A C 1
ATOM 657 O O . PHE A 1 88 ? -5.225 -3.915 3.451 1.00 98.50 88 PHE A O 1
ATOM 664 N N . ILE A 1 89 ? -3.439 -4.392 4.739 1.00 97.56 89 ILE A N 1
ATOM 665 C CA . ILE A 1 89 ? -4.175 -4.573 5.982 1.00 97.56 89 ILE A CA 1
ATOM 666 C C . ILE A 1 89 ? -3.650 -3.574 7.002 1.00 97.56 89 ILE A C 1
ATOM 668 O O . ILE A 1 89 ? -2.464 -3.577 7.350 1.00 97.56 89 ILE A O 1
ATOM 672 N N . TRP A 1 90 ? -4.551 -2.748 7.526 1.00 94.94 90 TRP A N 1
ATOM 673 C CA . TRP A 1 90 ? -4.283 -2.028 8.757 1.00 94.94 90 TRP A CA 1
ATOM 674 C C . TRP A 1 90 ? -4.433 -2.992 9.927 1.00 94.94 90 TRP A C 1
ATOM 676 O O . TRP A 1 90 ? -5.535 -3.355 10.344 1.00 94.94 90 TRP A O 1
ATOM 686 N N . ARG A 1 91 ? -3.291 -3.435 10.446 1.00 87.88 91 ARG A N 1
ATOM 687 C CA . ARG A 1 91 ? -3.235 -4.154 11.712 1.00 87.88 91 ARG A CA 1
ATOM 688 C C . ARG A 1 91 ? -3.260 -3.093 12.797 1.00 87.88 91 ARG A C 1
ATOM 690 O O . ARG A 1 91 ? -2.453 -2.167 12.750 1.00 87.88 91 ARG A O 1
ATOM 697 N N . ARG A 1 92 ? -4.176 -3.203 13.759 1.00 71.75 92 ARG A N 1
ATOM 698 C CA . ARG A 1 92 ? -4.056 -2.416 14.986 1.00 71.75 92 ARG A CA 1
ATOM 699 C C . ARG A 1 92 ? -2.723 -2.806 15.617 1.00 71.75 92 ARG A C 1
ATOM 701 O O . ARG A 1 92 ? -2.602 -3.894 16.169 1.00 71.75 92 ARG A O 1
ATOM 708 N N . THR A 1 93 ? -1.716 -1.954 15.486 1.00 60.47 93 THR A N 1
ATOM 709 C CA . THR A 1 93 ? -0.555 -2.017 16.360 1.00 60.47 93 THR A CA 1
ATOM 710 C C . THR A 1 93 ? -1.101 -1.670 17.733 1.00 60.47 93 THR A C 1
ATOM 712 O O . THR A 1 93 ? -1.465 -0.520 17.984 1.00 60.47 93 THR A O 1
ATOM 715 N N . GLY A 1 94 ? -1.270 -2.679 18.591 1.00 46.84 94 GLY A N 1
ATOM 716 C CA . GLY A 1 94 ? -1.397 -2.405 20.014 1.00 46.84 94 GLY A CA 1
ATOM 717 C C . GLY A 1 94 ? -0.224 -1.513 20.397 1.00 46.84 94 GLY A C 1
ATOM 718 O O . GLY A 1 94 ? 0.884 -1.737 19.905 1.00 46.84 94 GLY A O 1
ATOM 719 N N . GLN A 1 95 ? -0.476 -0.470 21.189 1.00 39.03 95 GLN A N 1
ATOM 720 C CA . GLN A 1 95 ? 0.611 0.229 21.861 1.00 39.03 95 GLN A CA 1
ATOM 721 C C . GLN A 1 95 ? 1.463 -0.852 22.524 1.00 39.03 95 GLN A C 1
ATOM 723 O O . GLN A 1 95 ? 0.959 -1.605 23.360 1.00 39.03 95 GLN A O 1
ATOM 728 N N . SER A 1 96 ? 2.702 -1.005 22.064 1.00 35.00 96 SER A N 1
ATOM 729 C CA . SER A 1 96 ? 3.683 -1.802 22.780 1.00 35.00 96 SER A CA 1
ATOM 730 C C . SER A 1 96 ? 3.738 -1.234 24.196 1.00 35.00 96 SER A C 1
ATOM 732 O O . SER A 1 96 ? 3.875 -0.018 24.352 1.00 35.00 96 SER A O 1
ATOM 734 N N . GLN A 1 97 ? 3.516 -2.108 25.178 1.00 31.59 97 GLN A N 1
ATOM 735 C CA . GLN A 1 97 ? 3.727 -1.825 26.596 1.00 31.59 97 GLN A CA 1
ATOM 736 C C . GLN A 1 97 ? 5.169 -1.392 26.855 1.00 31.59 97 GLN A C 1
ATOM 738 O O . GLN A 1 97 ? 6.059 -1.857 26.102 1.00 31.59 97 GLN A O 1
#

Radius of gyration: 13.89 Å; chains: 1; bounding box: 32×26×44 Å

Foldseek 3Di:
DKEFEAEPVRQGDFFKKKKKAAPVDRPDMWIWTAHPRRIIDTDQDPDWDWIFMWIWDWDADPNDIDIDTWDWPDGDIDTSVVDDYIYTYHYPPDPDD

pLDDT: mean 91.9, std 12.56, range [31.59, 98.75]